Protein AF-A0A935MFC8-F1 (afdb_monomer_lite)

Sequence (123 aa):
MKPYSIWQGSVQQSIFRELVEAYSRPGQVRDLTDWINGENARRVVLATLMDGESTLADPHGMIPDEDWPLLQARRDTAESARYVVVDGSRDATLNPCLGRLESPEFGATLLIAVEKSEPAPCQ

Foldseek 3Di:
DPQDPLLDPVLLVVLVVQVVVCVVDPPDDDDSPVRQVPHDPLLSPLSNPADLVFEEEEPPPPDDPVCCVSSNHHYDHLQQGQEYEEEPVDDDPGNWACADPVGRNSTHDYHYDYPDDDPDPDD

Secondary structure (DSSP, 8-state):
-----TTSHHHHHHHHHHHHHHHHSTTPPPP-HHHHTTS-HHHHHHHHH--TT-EEE-TT--S-TTTHHHH-PEE--TTT-SEEEEETTS-------EEETTEEEEEPEEEEE-S--PPPP--

Structure (mmCIF, N/CA/C/O backbone):
data_AF-A0A935MFC8-F1
#
_entry.id   AF-A0A935MFC8-F1
#
loop_
_atom_site.group_PDB
_atom_site.id
_atom_site.type_symbol
_atom_site.label_atom_id
_atom_site.label_alt_id
_atom_site.label_comp_id
_atom_site.label_asym_id
_atom_site.label_entity_id
_atom_site.label_seq_id
_atom_site.pdbx_PDB_ins_code
_atom_site.Cartn_x
_atom_site.Cartn_y
_atom_site.Cartn_z
_atom_site.occupancy
_atom_site.B_iso_or_equiv
_atom_site.auth_seq_id
_atom_site.auth_comp_id
_atom_site.auth_asym_id
_atom_site.auth_atom_id
_atom_site.pdbx_PDB_model_num
ATOM 1 N N . MET A 1 1 ? -14.048 12.909 18.679 1.00 48.38 1 MET A N 1
ATOM 2 C CA . MET A 1 1 ? -12.681 12.699 18.157 1.00 48.38 1 MET A CA 1
ATOM 3 C C . MET A 1 1 ? -12.543 13.590 16.929 1.00 48.38 1 MET A C 1
ATOM 5 O O . MET A 1 1 ? -13.471 13.590 16.131 1.00 48.38 1 MET A O 1
ATOM 9 N N . LYS A 1 2 ? -11.521 14.450 16.825 1.00 51.19 2 LYS A N 1
ATOM 10 C CA . LYS A 1 2 ? -11.345 15.266 15.607 1.00 51.19 2 LYS A CA 1
ATOM 11 C C . LYS A 1 2 ? -10.867 14.333 14.487 1.00 51.19 2 LYS A C 1
ATOM 13 O O . LYS A 1 2 ? -9.938 13.578 14.759 1.00 51.19 2 LYS A O 1
ATOM 18 N N . PRO A 1 3 ? -11.462 14.359 13.283 1.00 53.84 3 PRO A N 1
ATOM 19 C CA . PRO A 1 3 ? -10.954 13.569 12.171 1.00 53.84 3 PRO A CA 1
ATOM 20 C C . PRO A 1 3 ? -9.597 14.152 11.774 1.00 53.84 3 PRO A C 1
ATOM 22 O O . PRO A 1 3 ? -9.514 15.275 11.272 1.00 53.84 3 PRO A O 1
ATOM 25 N N . TYR A 1 4 ? -8.520 13.439 12.088 1.00 65.19 4 TYR A N 1
ATOM 26 C CA . TYR A 1 4 ? -7.204 13.803 11.589 1.00 65.19 4 TYR A CA 1
ATOM 27 C C . TYR A 1 4 ? -7.118 13.328 10.140 1.00 65.19 4 TYR A C 1
ATOM 29 O O . TYR A 1 4 ? -7.426 12.180 9.836 1.00 65.19 4 TYR A O 1
ATOM 37 N N . SER A 1 5 ? -6.755 14.236 9.237 1.00 84.88 5 SER A N 1
ATOM 38 C CA . SER A 1 5 ? -6.525 13.883 7.837 1.00 84.88 5 SER A CA 1
ATOM 39 C C . SER A 1 5 ? -5.338 12.920 7.748 1.00 84.88 5 SER A C 1
ATOM 41 O O . SER A 1 5 ? -4.321 13.145 8.406 1.00 84.88 5 SER A O 1
ATOM 43 N N . ILE A 1 6 ? -5.449 11.883 6.915 1.00 89.44 6 ILE A N 1
ATOM 44 C CA . ILE A 1 6 ? -4.409 10.858 6.698 1.00 89.44 6 ILE A CA 1
ATOM 45 C C . ILE A 1 6 ? -3.091 11.451 6.172 1.00 89.44 6 ILE A C 1
ATOM 47 O O . ILE A 1 6 ? -2.039 10.834 6.277 1.00 89.44 6 ILE A O 1
ATOM 51 N N . TRP A 1 7 ? -3.152 12.681 5.659 1.00 89.94 7 TRP A N 1
ATOM 52 C CA . TRP A 1 7 ? -2.029 13.464 5.146 1.00 89.94 7 TRP A CA 1
ATOM 53 C C . TRP A 1 7 ? -1.279 14.251 6.231 1.00 89.94 7 TRP A C 1
ATOM 55 O O . TRP A 1 7 ? -0.348 14.995 5.936 1.00 89.94 7 TRP A O 1
ATOM 65 N N . GLN A 1 8 ? -1.700 14.157 7.495 1.00 90.12 8 GLN A N 1
ATOM 66 C CA . GLN A 1 8 ? -1.004 14.801 8.605 1.00 90.12 8 GLN A CA 1
ATOM 67 C C . GLN A 1 8 ? 0.148 13.929 9.097 1.00 90.12 8 GLN A C 1
ATOM 69 O O . GLN A 1 8 ? -0.042 12.756 9.416 1.00 90.12 8 GLN A O 1
ATOM 74 N N . GLY A 1 9 ? 1.321 14.540 9.280 1.00 90.31 9 GLY A N 1
ATOM 75 C CA . GLY A 1 9 ? 2.522 13.830 9.726 1.00 90.31 9 GLY A CA 1
ATOM 76 C C . GLY A 1 9 ? 2.355 13.062 11.044 1.00 90.31 9 GLY A C 1
ATOM 77 O O . GLY A 1 9 ? 2.926 11.990 11.201 1.00 90.31 9 GLY A O 1
ATOM 78 N N . SER A 1 10 ? 1.532 13.540 11.985 1.00 91.19 10 SER A N 1
ATOM 79 C CA . SER A 1 10 ? 1.248 12.821 13.241 1.00 91.19 10 SER A CA 1
ATOM 80 C C . SER A 1 10 ? 0.438 11.534 13.039 1.00 91.19 10 SER A C 1
ATOM 82 O O . SER A 1 10 ? 0.637 10.559 13.771 1.00 91.19 10 SER A O 1
ATOM 84 N N . VAL A 1 11 ? -0.463 11.518 12.052 1.00 91.56 11 VAL A N 1
ATOM 85 C CA . VAL A 1 11 ? -1.226 10.324 11.664 1.00 91.56 11 VAL A CA 1
ATOM 86 C C . VAL A 1 11 ? -0.297 9.343 10.967 1.00 91.56 11 VAL A C 1
ATOM 88 O O . VAL A 1 11 ? -0.160 8.218 11.437 1.00 91.56 11 VAL A O 1
ATOM 91 N N . GLN A 1 12 ? 0.427 9.796 9.941 1.00 93.69 12 GLN A N 1
ATOM 92 C CA . GLN A 1 12 ? 1.401 8.982 9.204 1.00 93.69 12 GLN A CA 1
ATOM 93 C C . GLN A 1 12 ? 2.436 8.349 10.143 1.00 93.69 12 GLN A C 1
ATOM 95 O O . GLN A 1 12 ? 2.716 7.158 10.067 1.00 93.69 12 GLN A O 1
ATOM 100 N N . GLN A 1 13 ? 2.948 9.106 11.115 1.00 94.38 13 GLN A N 1
ATOM 101 C CA . GLN A 1 13 ? 3.911 8.597 12.089 1.00 94.38 13 GLN A CA 1
ATOM 102 C C . GLN A 1 13 ? 3.315 7.537 13.030 1.00 94.38 13 GLN A C 1
ATOM 104 O O . GLN A 1 13 ? 4.023 6.628 13.465 1.00 94.38 13 GLN A O 1
ATOM 109 N N . SER A 1 14 ? 2.019 7.623 13.338 1.00 94.19 14 SER A N 1
ATOM 110 C CA . SER A 1 14 ? 1.323 6.588 14.110 1.00 94.19 14 SER A CA 1
ATOM 111 C C . SER A 1 14 ? 1.131 5.318 13.290 1.00 94.19 14 SER A C 1
ATOM 113 O O . SER A 1 14 ? 1.464 4.241 13.772 1.00 94.19 14 SER A O 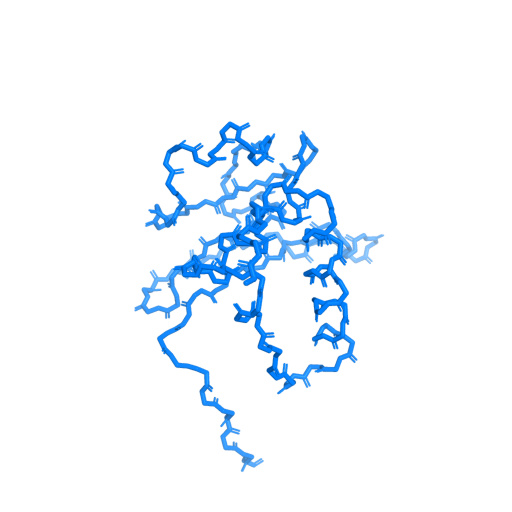1
ATOM 115 N N . ILE A 1 15 ? 0.717 5.453 12.032 1.00 94.44 15 ILE A N 1
ATOM 116 C CA . ILE A 1 15 ? 0.576 4.336 11.091 1.00 94.44 15 ILE A CA 1
ATOM 117 C C . ILE A 1 15 ? 1.917 3.647 10.846 1.00 94.44 15 ILE A C 1
ATOM 119 O O . ILE A 1 15 ? 1.995 2.423 10.874 1.00 94.44 15 ILE A O 1
ATOM 123 N N . PHE A 1 16 ? 2.994 4.414 10.669 1.00 95.56 16 PHE A N 1
ATOM 124 C CA . PHE A 1 16 ? 4.331 3.863 10.472 1.00 95.56 16 PHE A CA 1
ATOM 125 C C . PHE A 1 16 ? 4.755 2.961 11.637 1.00 95.56 16 PHE A C 1
ATOM 127 O O . PHE A 1 16 ? 5.309 1.889 11.411 1.00 95.56 16 PHE A O 1
ATOM 134 N N . ARG A 1 17 ? 4.450 3.342 12.887 1.00 94.94 17 ARG A N 1
ATOM 135 C CA . ARG A 1 17 ? 4.719 2.481 14.052 1.00 94.94 17 ARG A CA 1
ATOM 136 C C . ARG A 1 17 ? 3.948 1.168 13.986 1.00 94.94 17 ARG A C 1
ATOM 138 O O . ARG A 1 17 ? 4.534 0.120 14.227 1.00 94.94 17 ARG A O 1
ATOM 145 N N . GLU A 1 18 ? 2.671 1.217 13.623 1.00 95.06 18 GLU A N 1
ATOM 146 C CA . GLU A 1 18 ? 1.857 0.009 13.458 1.00 95.06 18 GLU A CA 1
ATOM 147 C C . GLU A 1 18 ? 2.409 -0.907 12.354 1.00 95.06 18 GLU A C 1
ATOM 149 O O . GLU A 1 18 ? 2.466 -2.124 12.530 1.00 95.06 18 GLU A O 1
ATOM 154 N N . LEU A 1 19 ? 2.901 -0.331 11.252 1.00 94.88 19 LEU A N 1
ATOM 155 C CA . LEU A 1 19 ? 3.566 -1.078 10.182 1.00 94.88 19 LEU A CA 1
ATOM 156 C C . LEU A 1 19 ? 4.872 -1.730 10.648 1.00 94.88 19 LEU A C 1
ATOM 158 O O . LEU A 1 19 ? 5.108 -2.897 10.342 1.00 94.88 19 LEU A O 1
ATOM 162 N N . VAL A 1 20 ? 5.702 -1.016 11.413 1.00 94.88 20 VAL A N 1
ATOM 163 C CA . VAL A 1 20 ? 6.943 -1.567 11.983 1.00 94.88 20 VAL A CA 1
ATOM 164 C C . VAL A 1 20 ? 6.644 -2.736 12.921 1.00 94.88 20 VAL A C 1
ATOM 166 O O . VAL A 1 20 ? 7.330 -3.758 12.856 1.00 94.88 20 VAL A O 1
ATOM 169 N N . GLU A 1 21 ? 5.613 -2.631 13.759 1.00 94.88 21 GLU A N 1
ATOM 170 C CA . GLU A 1 21 ? 5.188 -3.724 14.640 1.00 94.88 21 GLU A CA 1
ATOM 171 C C . GLU A 1 21 ? 4.691 -4.941 13.841 1.00 94.88 21 GLU A C 1
ATOM 173 O O . GLU A 1 21 ? 5.102 -6.066 14.134 1.00 94.88 21 GLU A O 1
ATOM 178 N N . ALA A 1 22 ? 3.873 -4.731 12.800 1.00 93.44 22 ALA A N 1
ATOM 179 C CA . ALA A 1 22 ? 3.390 -5.801 11.921 1.00 93.44 22 ALA A CA 1
ATOM 180 C C . ALA A 1 22 ? 4.534 -6.500 11.166 1.00 93.44 22 ALA A C 1
ATOM 182 O O . ALA A 1 22 ? 4.578 -7.727 11.087 1.00 93.44 22 ALA A O 1
ATOM 183 N N . TYR A 1 23 ? 5.488 -5.722 10.648 1.00 91.44 23 TYR A N 1
ATOM 184 C CA . TYR A 1 23 ? 6.648 -6.239 9.924 1.00 91.44 23 TYR A CA 1
ATOM 185 C C . TYR A 1 23 ? 7.599 -7.016 10.845 1.00 91.44 23 TYR A C 1
ATOM 187 O O . TYR A 1 23 ? 8.138 -8.054 10.466 1.00 91.44 23 TYR A O 1
ATOM 195 N N . SER A 1 24 ? 7.772 -6.544 12.083 1.00 94.31 24 SER A N 1
ATOM 196 C CA . SER A 1 24 ? 8.641 -7.182 13.081 1.00 94.31 24 SER A CA 1
ATOM 197 C C . SER A 1 24 ? 8.050 -8.470 13.658 1.00 94.31 24 SER A C 1
ATOM 199 O O . SER A 1 24 ? 8.791 -9.305 14.180 1.00 94.31 24 SER A O 1
ATOM 201 N N . ARG A 1 25 ? 6.722 -8.642 13.597 1.00 93.19 25 ARG A N 1
ATOM 202 C CA . ARG A 1 25 ? 6.012 -9.843 14.064 1.00 93.19 25 ARG A CA 1
ATOM 203 C C . ARG A 1 25 ? 5.058 -10.370 12.984 1.00 93.19 25 ARG A C 1
ATOM 205 O O . ARG A 1 25 ? 3.841 -10.198 13.112 1.00 93.19 25 ARG A O 1
ATOM 212 N N . PRO A 1 26 ? 5.589 -11.039 11.942 1.00 90.94 26 PRO A N 1
ATOM 213 C CA . PRO A 1 26 ? 4.777 -11.591 10.864 1.00 90.94 26 PRO A CA 1
ATOM 214 C C . PRO A 1 26 ? 3.625 -12.462 11.380 1.00 90.94 26 PRO A C 1
ATOM 216 O O . PRO A 1 26 ? 3.784 -13.232 12.328 1.00 90.94 26 PRO A O 1
ATOM 219 N N . GLY A 1 27 ? 2.457 -12.330 10.749 1.00 89.19 27 GLY A N 1
ATOM 220 C CA . GLY A 1 27 ? 1.227 -13.032 11.133 1.00 89.19 27 GLY A CA 1
ATOM 221 C C . GLY A 1 27 ? 0.353 -12.287 12.147 1.00 89.19 27 GLY A C 1
ATOM 222 O O . GLY A 1 27 ? -0.793 -12.680 12.353 1.00 89.19 27 GLY A O 1
ATOM 223 N N . GLN A 1 28 ? 0.834 -11.193 12.748 1.00 89.69 28 GLN A N 1
ATOM 224 C CA . GLN A 1 28 ? -0.017 -10.324 13.560 1.00 89.69 28 GLN A CA 1
ATOM 225 C C . GLN A 1 28 ? -0.807 -9.352 12.684 1.00 89.69 28 GLN A C 1
ATOM 227 O O . GLN A 1 28 ? -0.242 -8.625 11.868 1.00 89.69 28 GLN A O 1
ATOM 232 N N . VAL A 1 29 ? -2.120 -9.300 12.900 1.00 91.12 29 VAL A N 1
ATOM 233 C CA . VAL A 1 29 ? -2.994 -8.294 12.290 1.00 91.12 29 VAL A CA 1
ATOM 234 C C . VAL A 1 29 ? -3.006 -7.057 13.184 1.00 91.12 29 VAL A C 1
ATOM 236 O O . VAL A 1 29 ? -3.281 -7.153 14.381 1.00 91.12 29 VAL A O 1
ATOM 239 N N . ARG A 1 30 ? -2.691 -5.895 12.606 1.00 92.12 30 ARG A N 1
ATOM 240 C CA . ARG A 1 30 ? -2.798 -4.593 13.274 1.00 92.12 30 ARG A CA 1
ATOM 241 C C . ARG A 1 30 ? -4.056 -3.888 12.791 1.00 92.12 30 ARG A C 1
ATOM 243 O O . ARG A 1 30 ? -4.301 -3.815 11.589 1.00 92.12 30 ARG A O 1
ATOM 250 N N . ASP A 1 31 ? -4.849 -3.400 13.735 1.00 89.69 31 ASP A N 1
ATOM 251 C CA . ASP A 1 31 ? -6.055 -2.635 13.444 1.00 89.69 31 ASP A CA 1
ATOM 252 C C . ASP A 1 31 ? -5.687 -1.159 13.287 1.00 89.69 31 ASP A C 1
ATOM 254 O O . ASP A 1 31 ? -5.109 -0.575 14.199 1.00 89.69 31 ASP A O 1
ATOM 258 N N . LEU A 1 32 ? -6.003 -0.571 12.130 1.00 90.31 32 LEU A N 1
ATOM 259 C CA . LEU A 1 32 ? -5.730 0.837 11.842 1.00 90.31 32 LEU A CA 1
ATOM 260 C C . LEU A 1 32 ? -6.961 1.746 12.021 1.00 90.31 32 LEU A C 1
ATOM 262 O O . LEU A 1 32 ? -6.863 2.940 11.731 1.00 90.31 32 LEU A O 1
ATOM 266 N N . THR A 1 33 ? -8.104 1.207 12.474 1.00 88.06 33 THR A N 1
ATOM 267 C CA . THR A 1 33 ? -9.433 1.858 12.480 1.00 88.06 33 THR A CA 1
ATOM 268 C C . THR A 1 33 ? -9.433 3.260 13.083 1.00 88.06 33 THR A C 1
ATOM 270 O O . THR A 1 33 ? -10.031 4.175 12.511 1.00 88.06 33 THR A O 1
ATOM 273 N N . ASP A 1 34 ? -8.694 3.461 14.173 1.00 85.44 34 ASP A N 1
ATOM 274 C CA . ASP A 1 34 ? -8.613 4.746 14.875 1.00 85.44 34 ASP A CA 1
ATOM 275 C C . ASP A 1 34 ? -7.992 5.876 14.031 1.00 85.44 34 ASP A C 1
ATOM 277 O O . ASP A 1 34 ? -8.210 7.057 14.312 1.00 85.44 34 ASP A O 1
ATOM 281 N N . TRP A 1 35 ? -7.244 5.536 12.978 1.00 84.44 35 TRP A N 1
ATOM 282 C CA . TRP A 1 35 ? -6.524 6.490 12.128 1.00 84.44 35 TRP A CA 1
ATOM 283 C C . TRP A 1 35 ? -7.088 6.613 10.710 1.00 84.44 35 TRP A C 1
ATOM 285 O O . TRP A 1 35 ? -6.842 7.624 10.054 1.00 84.44 35 TRP A O 1
ATOM 295 N N . ILE A 1 36 ? -7.836 5.616 10.222 1.00 80.12 36 ILE A N 1
ATOM 296 C CA . ILE A 1 36 ? -8.363 5.614 8.846 1.00 80.12 36 ILE A CA 1
ATOM 297 C C . ILE A 1 36 ? -9.608 6.489 8.663 1.00 80.12 36 ILE A C 1
ATOM 299 O O . ILE A 1 36 ? -9.859 6.926 7.551 1.00 80.12 36 ILE A O 1
ATOM 303 N N . ASN A 1 37 ? -10.380 6.805 9.710 1.00 77.19 37 ASN A N 1
ATOM 304 C CA . ASN A 1 37 ? -11.565 7.682 9.609 1.00 77.19 37 ASN A CA 1
ATOM 305 C C . ASN A 1 37 ? -12.523 7.314 8.442 1.00 77.19 37 ASN A C 1
ATOM 307 O O . ASN A 1 37 ? -13.022 8.183 7.729 1.00 77.19 37 ASN A O 1
ATOM 311 N N . GLY A 1 38 ? -12.760 6.016 8.229 1.00 76.44 38 GLY A N 1
ATOM 312 C CA . GLY A 1 38 ? -13.601 5.502 7.137 1.00 76.44 38 GLY A CA 1
ATOM 313 C C . GLY A 1 38 ? -12.882 5.294 5.799 1.00 76.44 38 GLY A C 1
ATOM 314 O O . GLY A 1 38 ? -13.481 4.755 4.873 1.00 76.44 38 GLY A O 1
ATOM 315 N N . GLU A 1 39 ? -11.606 5.665 5.701 1.00 83.69 39 GLU A N 1
ATOM 316 C CA . GLU A 1 39 ? -10.739 5.316 4.576 1.00 83.69 39 GLU A CA 1
ATOM 317 C C . GLU A 1 39 ? -10.339 3.837 4.609 1.00 83.69 39 GLU A C 1
ATOM 319 O O . GLU A 1 39 ? -10.434 3.152 5.628 1.00 83.69 39 GLU A O 1
ATOM 324 N N . ASN A 1 40 ? -9.842 3.324 3.485 1.00 86.62 40 ASN A N 1
ATOM 325 C CA . ASN A 1 40 ? -9.281 1.978 3.452 1.00 86.62 40 ASN A CA 1
ATOM 326 C C . ASN A 1 40 ? -7.819 1.984 3.938 1.00 86.62 40 ASN A C 1
ATOM 328 O O . ASN A 1 40 ? -7.054 2.892 3.605 1.00 86.62 40 ASN A O 1
ATOM 332 N N . ALA A 1 41 ? -7.410 0.936 4.662 1.00 91.38 41 ALA A N 1
ATOM 333 C CA . ALA A 1 41 ? -6.046 0.755 5.166 1.00 91.38 41 ALA A CA 1
ATOM 334 C C . ALA A 1 41 ? -4.975 0.980 4.086 1.00 91.38 41 ALA A C 1
ATOM 336 O O . ALA A 1 41 ? -3.986 1.663 4.339 1.00 91.38 41 ALA A O 1
ATOM 337 N N . ARG A 1 42 ? -5.208 0.498 2.856 1.00 92.88 42 ARG A N 1
ATOM 338 C CA . ARG A 1 42 ? -4.298 0.708 1.718 1.00 92.88 42 ARG A CA 1
ATOM 339 C C . ARG A 1 42 ? -3.962 2.186 1.506 1.00 92.88 42 ARG A C 1
ATOM 341 O O . ARG A 1 42 ? -2.792 2.530 1.369 1.00 92.88 42 ARG A O 1
ATOM 348 N N . ARG A 1 43 ? -4.979 3.052 1.481 1.00 92.38 43 ARG A N 1
ATOM 349 C CA . ARG A 1 43 ? -4.822 4.491 1.215 1.00 92.38 43 ARG A CA 1
ATOM 350 C C . ARG A 1 43 ? -3.943 5.149 2.275 1.00 92.38 43 ARG A C 1
ATOM 352 O O . ARG A 1 43 ? -3.077 5.953 1.955 1.00 92.38 43 ARG A O 1
ATOM 359 N N . VAL A 1 44 ? -4.122 4.755 3.531 1.00 93.25 44 VAL A N 1
ATOM 360 C CA . VAL A 1 44 ? -3.396 5.324 4.672 1.00 93.25 44 VAL A CA 1
ATOM 361 C C . VAL A 1 44 ? -1.960 4.820 4.758 1.00 93.25 44 VAL A C 1
ATOM 363 O O . VAL A 1 44 ? -1.053 5.589 5.079 1.00 93.25 44 VAL A O 1
ATOM 366 N N . VAL A 1 45 ? -1.725 3.559 4.397 1.00 94.88 45 VAL A N 1
ATOM 367 C CA . VAL A 1 45 ? -0.369 3.022 4.241 1.00 94.88 45 VAL A CA 1
ATOM 368 C C . VAL A 1 45 ? 0.367 3.745 3.113 1.00 94.88 45 VAL A C 1
ATOM 370 O O . VAL A 1 45 ? 1.493 4.187 3.320 1.00 94.88 45 VAL A O 1
ATOM 373 N N . LEU A 1 46 ? -0.270 3.951 1.956 1.00 95.44 46 LEU A N 1
ATOM 374 C CA . LEU A 1 46 ? 0.324 4.721 0.858 1.00 95.44 46 LEU A CA 1
ATOM 375 C C . LEU A 1 46 ? 0.629 6.162 1.277 1.00 95.44 46 LEU A C 1
ATOM 377 O O . LEU A 1 46 ? 1.750 6.621 1.089 1.00 95.44 46 LEU A O 1
ATOM 381 N N . ALA A 1 47 ? -0.316 6.843 1.928 1.00 94.06 47 ALA A N 1
ATOM 382 C CA . ALA A 1 47 ? -0.094 8.185 2.462 1.00 94.06 47 ALA A CA 1
ATOM 383 C C . ALA A 1 47 ? 1.065 8.249 3.472 1.00 94.06 47 ALA A C 1
ATOM 385 O O . ALA A 1 47 ? 1.617 9.322 3.683 1.00 94.06 47 ALA A O 1
ATOM 386 N N . THR A 1 48 ? 1.427 7.131 4.106 1.00 95.12 48 THR A N 1
ATOM 387 C CA . THR A 1 48 ? 2.519 7.051 5.086 1.00 95.12 48 THR A CA 1
ATOM 388 C C . THR A 1 48 ? 3.871 6.731 4.451 1.00 95.12 48 THR A C 1
ATOM 390 O O . THR A 1 48 ? 4.890 7.230 4.919 1.00 95.12 48 THR A O 1
ATOM 393 N N . LEU A 1 49 ? 3.893 5.870 3.431 1.00 95.44 49 LEU A N 1
ATOM 394 C CA . LEU A 1 49 ? 5.127 5.337 2.849 1.00 95.44 49 LEU A CA 1
ATOM 395 C C . LEU A 1 49 ? 5.606 6.098 1.609 1.00 95.44 49 LEU A C 1
ATOM 397 O O . LEU A 1 49 ? 6.777 5.978 1.258 1.00 95.44 49 LEU A O 1
ATOM 401 N N . MET A 1 50 ? 4.715 6.807 0.912 1.00 96.12 50 MET A N 1
ATOM 402 C CA . MET A 1 50 ? 5.056 7.451 -0.356 1.00 96.12 50 MET A CA 1
ATOM 403 C C . MET A 1 50 ? 5.738 8.803 -0.157 1.00 96.12 50 MET A C 1
ATOM 405 O O . MET A 1 50 ? 5.363 9.601 0.702 1.00 96.12 50 MET A O 1
ATOM 409 N N . ASP A 1 51 ? 6.710 9.063 -1.024 1.00 93.69 51 ASP A N 1
ATOM 410 C CA . ASP A 1 51 ? 7.386 10.342 -1.189 1.00 93.69 51 ASP A CA 1
ATOM 411 C C . ASP A 1 51 ? 7.832 10.532 -2.652 1.00 93.69 51 ASP A C 1
ATOM 413 O O . ASP A 1 51 ? 7.615 9.671 -3.508 1.00 93.69 51 ASP A O 1
ATOM 417 N N . GLY A 1 52 ? 8.484 11.662 -2.942 1.00 92.88 52 GLY A N 1
ATOM 418 C CA . GLY A 1 52 ? 8.974 12.008 -4.284 1.00 92.88 52 GLY A CA 1
ATOM 419 C C . GLY A 1 52 ? 10.115 11.137 -4.831 1.00 92.88 52 GLY A C 1
ATOM 420 O O . GLY A 1 52 ? 10.475 11.277 -6.007 1.00 92.88 52 GLY A O 1
ATOM 421 N N . GLU A 1 53 ? 10.694 10.260 -4.008 1.00 93.38 53 GLU A N 1
ATOM 422 C CA . GLU A 1 53 ? 11.758 9.327 -4.401 1.00 93.38 53 GLU A CA 1
ATOM 423 C C . GLU A 1 53 ? 11.240 7.896 -4.603 1.00 93.38 53 GLU A C 1
ATOM 425 O O . GLU A 1 53 ? 11.903 7.072 -5.237 1.00 93.38 53 GLU A O 1
ATOM 430 N N . SER A 1 54 ? 10.035 7.601 -4.121 1.00 93.75 54 SER A N 1
ATOM 431 C CA . SER A 1 54 ? 9.390 6.300 -4.252 1.00 93.75 54 SER A CA 1
ATOM 432 C C . SER A 1 54 ? 8.783 6.105 -5.643 1.00 93.75 54 SER A C 1
ATOM 434 O O . SER A 1 54 ? 8.132 6.999 -6.188 1.00 93.75 54 SER A O 1
ATOM 436 N N . THR A 1 55 ? 8.958 4.911 -6.219 1.00 96.81 55 THR A N 1
ATOM 437 C CA . THR A 1 55 ? 8.250 4.484 -7.436 1.00 96.81 55 THR A CA 1
ATOM 438 C C . THR A 1 55 ? 7.061 3.593 -7.083 1.00 96.81 55 THR A C 1
ATOM 440 O O . THR A 1 55 ? 7.185 2.694 -6.248 1.00 96.81 55 THR A O 1
ATOM 443 N N . LEU A 1 56 ? 5.912 3.844 -7.713 1.00 97.69 56 LEU A N 1
ATOM 444 C CA . LEU A 1 56 ? 4.636 3.196 -7.417 1.00 97.69 56 LEU A CA 1
ATOM 445 C C . LEU A 1 56 ? 3.943 2.716 -8.696 1.00 97.69 56 LEU A C 1
ATOM 447 O O . LEU A 1 56 ? 3.728 3.495 -9.628 1.00 97.69 56 LEU A O 1
ATOM 451 N N . ALA A 1 57 ? 3.541 1.448 -8.694 1.00 97.12 57 ALA A N 1
ATOM 452 C CA . ALA A 1 57 ? 2.707 0.837 -9.719 1.00 97.12 57 ALA A CA 1
ATOM 453 C C . ALA A 1 57 ? 1.317 0.497 -9.161 1.00 97.12 57 ALA A C 1
ATOM 455 O O . ALA A 1 57 ? 1.185 -0.014 -8.048 1.00 97.12 57 ALA A O 1
ATOM 456 N N . ASP A 1 58 ? 0.285 0.743 -9.964 1.00 96.38 58 ASP A N 1
ATOM 457 C CA . ASP A 1 58 ? -1.114 0.427 -9.654 1.00 96.38 58 ASP A CA 1
ATOM 458 C C . ASP A 1 58 ? -1.783 -0.263 -10.858 1.00 96.38 58 ASP A C 1
ATOM 460 O O . ASP A 1 58 ? -2.621 0.326 -11.544 1.00 96.38 58 ASP A O 1
ATOM 464 N N . PRO A 1 59 ? -1.384 -1.508 -11.184 1.00 94.81 59 PRO A N 1
ATOM 465 C CA . PRO A 1 59 ? -1.868 -2.220 -12.370 1.00 94.81 59 PRO A CA 1
ATOM 466 C C . PRO A 1 59 ? -3.386 -2.446 -12.378 1.00 94.81 59 PRO A C 1
ATOM 468 O O . PRO A 1 59 ? -3.966 -2.685 -13.436 1.00 94.81 59 PRO A O 1
ATOM 471 N N . HIS A 1 60 ? -4.039 -2.401 -11.215 1.00 94.81 60 HIS A N 1
ATOM 472 C CA . HIS A 1 60 ? -5.474 -2.653 -11.083 1.00 94.81 60 HIS A CA 1
ATOM 473 C C . HIS A 1 60 ? -6.311 -1.375 -10.940 1.00 94.81 60 HIS A C 1
ATOM 475 O O . HIS A 1 60 ? -7.537 -1.493 -10.895 1.00 94.81 60 HIS A O 1
ATOM 481 N N . GLY A 1 61 ? -5.687 -0.189 -10.917 1.00 94.38 61 GLY A N 1
ATOM 482 C CA . GLY A 1 61 ? -6.382 1.098 -10.815 1.00 94.38 61 GLY A CA 1
ATOM 483 C C . GLY A 1 61 ? -7.078 1.297 -9.466 1.00 94.38 61 GLY A C 1
ATOM 484 O O . GLY A 1 61 ? -8.216 1.756 -9.413 1.00 94.38 61 GLY A O 1
ATOM 485 N N . MET A 1 62 ? -6.442 0.870 -8.377 1.00 94.25 62 MET A N 1
ATOM 486 C CA . MET A 1 62 ? -6.981 0.931 -7.021 1.00 94.25 62 MET A CA 1
ATOM 487 C C . MET A 1 62 ? -6.727 2.263 -6.303 1.00 94.25 62 MET A C 1
ATOM 489 O O . MET A 1 62 ? -7.242 2.454 -5.191 1.00 94.25 62 MET A O 1
ATOM 493 N N . ILE A 1 63 ? -5.884 3.131 -6.865 1.00 94.81 63 ILE A N 1
ATOM 494 C CA . ILE A 1 63 ? -5.533 4.441 -6.318 1.00 94.81 63 ILE A CA 1
ATOM 495 C C . ILE A 1 63 ? -6.376 5.513 -7.023 1.00 94.81 63 ILE A C 1
ATOM 497 O O . ILE A 1 63 ? -6.257 5.662 -8.241 1.00 94.81 63 ILE A O 1
ATOM 501 N N . PRO A 1 64 ? -7.196 6.282 -6.283 1.00 92.81 64 PRO A N 1
ATOM 502 C CA . PRO A 1 64 ? -7.941 7.404 -6.845 1.00 92.81 64 PRO A CA 1
ATOM 503 C C . PRO A 1 64 ? -7.023 8.446 -7.498 1.00 92.81 64 PRO A C 1
ATOM 505 O O . PRO A 1 64 ? -5.927 8.725 -7.003 1.00 92.81 64 PRO A O 1
ATOM 508 N N . ASP A 1 65 ? -7.471 9.064 -8.591 1.00 93.06 65 ASP A N 1
ATOM 509 C CA . ASP A 1 65 ? -6.671 10.050 -9.328 1.00 93.06 65 ASP A CA 1
ATOM 510 C C . ASP A 1 65 ? -6.284 11.260 -8.463 1.00 93.06 65 ASP A C 1
ATOM 512 O O . ASP A 1 65 ? -5.180 11.794 -8.597 1.00 93.06 65 ASP A O 1
ATOM 516 N N . GLU A 1 66 ? -7.154 11.659 -7.532 1.00 92.00 66 GLU A N 1
ATOM 517 C CA . GLU A 1 66 ? -6.916 12.758 -6.597 1.00 92.00 66 GLU A CA 1
ATOM 518 C C . GLU A 1 66 ? -5.793 12.494 -5.583 1.00 92.00 66 GLU A C 1
ATOM 520 O O . GLU A 1 66 ? -5.240 13.447 -5.030 1.00 92.00 66 GLU A O 1
ATOM 525 N N . ASP A 1 67 ? -5.429 11.230 -5.353 1.00 92.75 67 ASP A N 1
ATOM 526 C CA . ASP A 1 67 ? -4.387 10.870 -4.392 1.00 92.75 67 ASP A CA 1
ATOM 527 C C . ASP A 1 67 ? -2.989 10.980 -4.994 1.00 92.75 67 ASP A C 1
ATOM 529 O O . ASP A 1 67 ? -2.037 11.288 -4.279 1.00 92.75 67 ASP A O 1
ATOM 533 N N . TRP A 1 68 ? -2.838 10.787 -6.306 1.00 94.50 68 TRP A N 1
ATOM 534 C CA . TRP A 1 68 ? -1.526 10.798 -6.960 1.00 94.50 68 TRP A CA 1
ATOM 535 C C . TRP A 1 68 ? -0.708 12.074 -6.703 1.00 94.50 68 TRP A C 1
ATOM 537 O O . TRP A 1 68 ? 0.470 11.951 -6.358 1.00 94.50 68 TRP A O 1
ATOM 547 N N . PRO A 1 69 ? -1.282 13.291 -6.789 1.00 93.81 69 PRO A N 1
ATOM 548 C CA . PRO A 1 69 ? -0.559 14.508 -6.434 1.00 93.81 69 PRO A CA 1
ATOM 549 C C . PRO A 1 69 ? -0.165 14.577 -4.956 1.00 93.81 69 PRO A C 1
ATOM 551 O O . PRO A 1 69 ? 0.810 15.238 -4.626 1.00 93.81 69 PRO A O 1
ATOM 554 N N . LEU A 1 70 ? -0.903 13.936 -4.051 1.00 93.38 70 LEU A N 1
ATOM 555 C CA . LEU A 1 70 ? -0.622 13.975 -2.613 1.00 93.38 70 LEU A CA 1
ATOM 556 C C . LEU A 1 70 ? 0.447 12.952 -2.217 1.00 93.38 70 LEU A C 1
ATOM 558 O O . LEU A 1 70 ? 1.278 13.240 -1.360 1.00 93.38 70 LEU A O 1
ATOM 562 N N . LEU A 1 71 ? 0.464 11.796 -2.884 1.00 94.81 71 LEU A N 1
ATOM 563 C CA . LEU A 1 71 ? 1.481 10.761 -2.697 1.00 94.81 71 LEU A CA 1
ATOM 564 C C . LEU A 1 71 ? 2.867 11.215 -3.163 1.00 94.81 71 LEU A C 1
ATOM 566 O O . LEU A 1 71 ? 3.861 10.723 -2.643 1.00 94.81 71 LEU A O 1
ATOM 570 N N . GLN A 1 72 ? 2.938 12.098 -4.169 1.00 94.62 72 GLN A N 1
ATOM 571 C CA . GLN A 1 72 ? 4.183 12.563 -4.811 1.00 94.62 72 GLN A CA 1
ATOM 572 C C . GLN A 1 72 ? 5.042 11.444 -5.442 1.00 94.62 72 GLN A C 1
ATOM 574 O O . GLN A 1 72 ? 6.062 11.738 -6.062 1.00 94.62 72 GLN A O 1
ATOM 579 N N . ALA A 1 73 ? 4.612 10.183 -5.347 1.00 96.06 73 ALA A N 1
ATOM 580 C CA . ALA A 1 73 ? 5.301 9.030 -5.897 1.00 96.06 73 ALA A CA 1
ATOM 581 C C . ALA A 1 73 ? 5.424 9.112 -7.420 1.00 96.06 73 ALA A C 1
ATOM 583 O O . ALA A 1 73 ? 4.519 9.552 -8.138 1.00 96.06 73 ALA A O 1
ATOM 584 N N . ARG A 1 74 ? 6.546 8.611 -7.931 1.00 96.62 74 ARG A N 1
ATOM 585 C CA . ARG A 1 74 ? 6.779 8.472 -9.367 1.00 96.62 74 ARG A CA 1
ATOM 586 C C . ARG A 1 74 ? 6.036 7.239 -9.871 1.00 96.62 74 ARG A C 1
ATOM 588 O O . ARG A 1 74 ? 6.217 6.143 -9.350 1.00 96.62 74 ARG A O 1
ATOM 595 N N . ARG A 1 75 ? 5.204 7.408 -10.897 1.00 96.50 75 ARG A N 1
ATOM 596 C CA . ARG A 1 75 ? 4.527 6.286 -11.566 1.00 96.50 75 ARG A CA 1
ATOM 597 C C . ARG A 1 75 ? 5.550 5.408 -12.280 1.00 96.50 75 ARG A C 1
ATOM 599 O O . ARG A 1 75 ? 6.422 5.935 -12.966 1.00 96.50 75 ARG A O 1
ATOM 606 N N . ASP A 1 76 ? 5.408 4.098 -12.142 1.00 96.50 76 ASP A N 1
ATOM 607 C CA . ASP A 1 76 ? 6.273 3.111 -12.791 1.00 96.50 76 ASP A CA 1
ATOM 608 C C . ASP A 1 76 ? 5.493 1.810 -13.079 1.00 96.50 76 ASP A C 1
ATOM 610 O O . ASP A 1 76 ? 4.308 1.706 -12.742 1.00 96.50 76 ASP A O 1
ATOM 614 N N . THR A 1 77 ? 6.119 0.831 -13.736 1.00 95.25 77 THR A N 1
ATOM 615 C CA . THR A 1 77 ? 5.509 -0.481 -14.001 1.00 95.25 77 THR A CA 1
ATOM 616 C C . THR A 1 77 ? 5.684 -1.431 -12.817 1.00 95.25 77 THR A C 1
ATOM 618 O O . THR A 1 77 ? 6.521 -1.213 -11.941 1.00 95.25 77 THR A O 1
ATOM 621 N N . ALA A 1 78 ? 4.887 -2.502 -12.765 1.00 94.19 78 ALA A N 1
ATOM 622 C CA . ALA A 1 78 ? 4.956 -3.478 -11.676 1.00 94.19 78 ALA A CA 1
ATOM 623 C C . ALA A 1 78 ? 6.328 -4.173 -11.580 1.00 94.19 78 ALA A C 1
ATOM 625 O O . ALA A 1 78 ? 6.700 -4.634 -10.506 1.00 94.19 78 ALA A O 1
ATOM 626 N N . GLU A 1 79 ? 7.083 -4.229 -12.678 1.00 94.12 79 GLU A N 1
ATOM 627 C CA . GLU A 1 79 ? 8.402 -4.854 -12.766 1.00 94.12 79 GLU A CA 1
ATOM 628 C C . GLU A 1 79 ? 9.532 -3.993 -12.178 1.00 94.12 79 GLU A C 1
ATOM 630 O O . GLU A 1 79 ? 10.517 -4.535 -11.673 1.00 94.12 79 GLU A O 1
ATOM 635 N N . SER A 1 80 ? 9.404 -2.663 -12.226 1.00 93.75 80 SER A N 1
ATOM 636 C CA . SER A 1 80 ? 10.437 -1.702 -11.797 1.00 93.75 80 SER A CA 1
ATOM 637 C C . SER A 1 80 ? 10.070 -0.891 -10.553 1.00 93.75 80 SER A C 1
ATOM 639 O O . SER A 1 80 ? 10.965 -0.357 -9.891 1.00 93.75 80 SER A O 1
ATOM 641 N N . ALA A 1 81 ? 8.787 -0.807 -10.197 1.00 95.69 81 ALA A N 1
ATOM 642 C CA . ALA A 1 81 ? 8.342 -0.037 -9.044 1.00 95.69 81 ALA A CA 1
ATOM 643 C C . ALA A 1 81 ? 8.834 -0.623 -7.708 1.00 95.69 81 ALA A C 1
ATOM 645 O O . ALA A 1 81 ? 8.863 -1.837 -7.506 1.00 95.69 81 ALA A O 1
ATOM 646 N N . ARG A 1 82 ? 9.150 0.258 -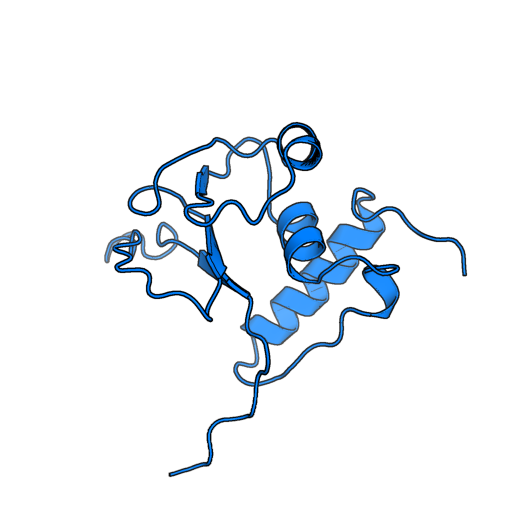6.750 1.00 95.69 82 ARG A N 1
ATOM 647 C CA . ARG A 1 82 ? 9.462 -0.116 -5.361 1.00 95.69 82 ARG A CA 1
ATOM 648 C C . ARG A 1 82 ? 8.227 -0.488 -4.561 1.00 95.69 82 ARG A C 1
ATOM 650 O O . ARG A 1 82 ? 8.332 -1.239 -3.598 1.00 95.69 82 ARG A O 1
ATOM 657 N N . TYR A 1 83 ? 7.072 0.024 -4.955 1.00 97.00 83 TYR A N 1
ATOM 658 C CA . TYR A 1 83 ? 5.791 -0.317 -4.366 1.00 97.00 83 TYR A CA 1
ATOM 659 C C . TYR A 1 83 ? 4.820 -0.714 -5.466 1.00 97.00 83 TYR A C 1
ATOM 661 O O . TYR A 1 83 ? 4.711 -0.031 -6.484 1.00 97.00 83 TYR A O 1
ATOM 669 N N . VAL A 1 84 ? 4.093 -1.807 -5.260 1.00 96.75 84 VAL A N 1
ATOM 670 C CA . VAL A 1 84 ? 3.055 -2.253 -6.194 1.00 96.75 84 VAL A CA 1
ATOM 671 C C . VAL A 1 84 ? 1.773 -2.484 -5.417 1.00 96.75 84 VAL A C 1
ATOM 673 O O . VAL A 1 84 ? 1.744 -3.245 -4.451 1.00 96.75 84 VAL A O 1
ATOM 676 N N . VAL A 1 85 ? 0.709 -1.817 -5.843 1.00 96.19 85 VAL A N 1
ATOM 677 C CA . VAL A 1 85 ? -0.627 -1.956 -5.274 1.00 96.19 85 VAL A CA 1
ATOM 678 C C . VAL A 1 85 ? -1.431 -2.922 -6.119 1.00 96.19 85 VAL A C 1
ATOM 680 O O . VAL A 1 85 ? -1.593 -2.708 -7.318 1.00 96.19 85 VAL A O 1
ATOM 683 N N . VAL A 1 86 ?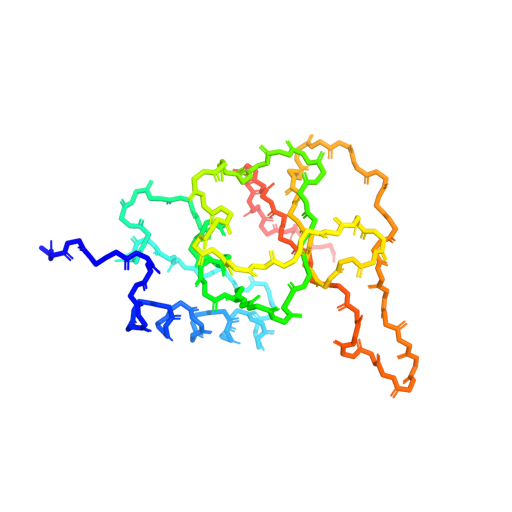 -1.959 -3.973 -5.496 1.00 95.12 86 VAL A N 1
ATOM 684 C CA . VAL A 1 86 ? -2.744 -4.983 -6.206 1.00 95.12 86 VAL A CA 1
ATOM 685 C C . VAL A 1 86 ? -3.973 -5.423 -5.432 1.00 95.12 86 VAL A C 1
ATOM 687 O O . VAL A 1 86 ? -4.016 -5.451 -4.203 1.00 95.12 86 VAL A O 1
ATOM 690 N N . ASP A 1 87 ? -4.979 -5.792 -6.207 1.00 93.31 87 ASP A N 1
ATOM 691 C CA . ASP A 1 87 ? -6.190 -6.450 -5.735 1.00 93.31 87 ASP A CA 1
ATOM 692 C C . ASP A 1 87 ? -5.937 -7.957 -5.707 1.00 93.31 87 ASP A C 1
ATOM 694 O O . ASP A 1 87 ? -5.753 -8.564 -6.761 1.00 93.31 87 ASP A O 1
ATOM 698 N N . GLY A 1 88 ? -5.909 -8.547 -4.514 1.00 91.44 88 GLY A N 1
ATOM 699 C CA . GLY A 1 88 ? -5.647 -9.969 -4.307 1.00 91.44 88 GLY A CA 1
ATOM 700 C C . GLY A 1 88 ? -6.790 -10.887 -4.743 1.00 91.44 88 GLY A C 1
ATOM 701 O O . GLY A 1 88 ? -6.602 -12.098 -4.765 1.00 91.44 88 GLY A O 1
ATOM 702 N N . SER A 1 89 ? -7.958 -10.341 -5.098 1.00 90.50 89 SER A N 1
ATOM 703 C CA . SER A 1 89 ? -9.046 -11.113 -5.715 1.00 90.50 89 SER A CA 1
ATOM 704 C C . SER A 1 89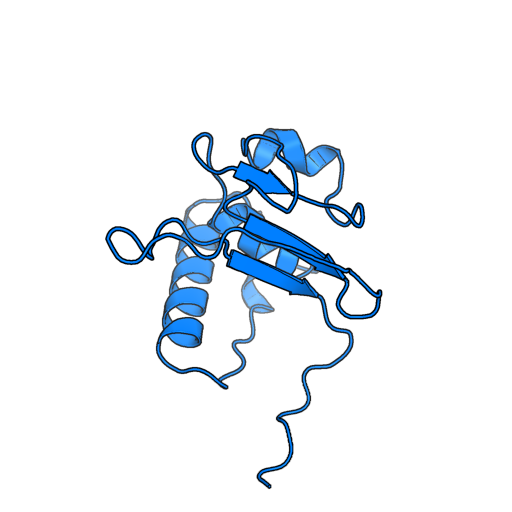 ? -8.857 -11.317 -7.222 1.00 90.50 89 SER A C 1
ATOM 706 O O . SER A 1 89 ? -9.554 -12.128 -7.835 1.00 90.50 89 SER A O 1
ATOM 708 N N . ARG A 1 90 ? -7.928 -10.576 -7.835 1.00 88.62 90 ARG A N 1
ATOM 709 C CA . ARG A 1 90 ? -7.685 -10.583 -9.276 1.00 88.62 90 ARG A CA 1
ATOM 710 C C . ARG A 1 90 ? -6.388 -11.314 -9.578 1.00 88.62 90 ARG A C 1
ATOM 712 O O . ARG A 1 90 ? -5.365 -11.056 -8.947 1.00 88.62 90 ARG A O 1
ATOM 719 N N . ASP A 1 91 ? -6.423 -12.165 -10.598 1.00 78.44 91 ASP A N 1
ATOM 720 C CA . ASP A 1 91 ? -5.203 -12.752 -11.140 1.00 78.44 91 ASP A CA 1
ATOM 721 C C . ASP A 1 91 ? -4.280 -11.644 -11.640 1.00 78.44 91 ASP A C 1
ATOM 723 O O . ASP A 1 91 ? -4.648 -10.822 -12.484 1.00 78.44 91 ASP A O 1
ATOM 727 N N . ALA A 1 92 ? -3.061 -11.654 -11.118 1.00 73.00 92 ALA A N 1
ATOM 728 C CA . ALA A 1 92 ? -2.006 -10.765 -11.542 1.00 73.00 92 ALA A CA 1
ATOM 729 C C . ALA A 1 92 ? -0.735 -11.589 -11.724 1.00 73.00 92 ALA A C 1
ATOM 731 O O . ALA A 1 92 ? -0.091 -12.001 -10.759 1.00 73.00 92 ALA A O 1
ATOM 732 N N . THR A 1 93 ? -0.356 -11.825 -12.979 1.00 83.19 93 THR A N 1
ATOM 733 C CA . THR A 1 93 ? 0.989 -12.309 -13.296 1.00 83.19 93 THR A CA 1
ATOM 734 C C . THR A 1 93 ? 1.955 -11.150 -13.074 1.00 83.19 93 THR A C 1
ATOM 736 O O . THR A 1 93 ? 2.207 -10.361 -13.981 1.00 83.19 93 THR A O 1
ATOM 739 N N . LEU A 1 94 ? 2.441 -11.006 -11.843 1.00 85.00 94 LEU A N 1
ATOM 740 C CA . LEU A 1 94 ? 3.375 -9.954 -11.452 1.00 85.00 94 LEU A CA 1
ATOM 741 C C . LEU A 1 94 ? 4.800 -10.506 -11.463 1.00 85.00 94 LEU A C 1
ATOM 743 O O . LEU A 1 94 ? 5.057 -11.565 -10.896 1.00 85.00 94 LEU A O 1
ATOM 747 N N . ASN A 1 95 ? 5.730 -9.746 -12.039 1.00 91.00 95 ASN A N 1
ATOM 748 C CA . ASN A 1 95 ? 7.170 -9.988 -11.923 1.00 91.00 95 ASN A CA 1
ATOM 749 C C . ASN A 1 95 ? 7.844 -8.803 -11.217 1.00 91.00 95 ASN A C 1
ATOM 751 O O . ASN A 1 95 ? 8.614 -8.081 -11.851 1.00 91.00 95 ASN A O 1
ATOM 755 N N . PRO A 1 96 ? 7.531 -8.554 -9.932 1.00 92.88 96 PRO A N 1
ATOM 756 C CA . PRO A 1 96 ? 8.101 -7.429 -9.211 1.00 92.88 96 PRO A CA 1
ATOM 757 C C . PRO A 1 96 ? 9.612 -7.586 -9.043 1.00 92.88 96 PRO A C 1
ATOM 759 O O . PRO A 1 96 ? 10.137 -8.701 -8.970 1.00 92.88 96 PRO A O 1
ATOM 762 N N . CYS A 1 97 ? 10.317 -6.461 -8.930 1.00 92.12 97 CYS A N 1
ATOM 763 C CA . CYS A 1 97 ? 11.740 -6.474 -8.617 1.00 92.12 97 CYS A CA 1
ATOM 764 C C . CYS A 1 97 ? 11.977 -7.193 -7.277 1.00 92.12 97 CYS A C 1
ATOM 766 O O . CYS A 1 97 ? 11.391 -6.832 -6.261 1.00 92.12 97 CYS A O 1
ATOM 768 N N . LEU A 1 98 ? 12.861 -8.192 -7.251 1.00 92.06 98 LEU A N 1
ATOM 769 C CA . LEU A 1 98 ? 13.221 -8.922 -6.024 1.00 92.06 98 LEU A CA 1
ATOM 770 C C . LEU A 1 98 ? 14.445 -8.326 -5.309 1.00 92.06 98 LEU A C 1
ATOM 772 O O . LEU A 1 98 ? 14.875 -8.839 -4.280 1.00 92.06 98 LEU A O 1
ATOM 776 N N . GLY A 1 99 ? 15.023 -7.259 -5.866 1.00 90.12 99 GLY A N 1
ATOM 777 C CA . GLY A 1 99 ? 16.324 -6.747 -5.453 1.00 90.12 99 GLY A CA 1
ATOM 778 C C . GLY A 1 99 ? 17.470 -7.595 -6.008 1.00 90.12 99 GLY A C 1
ATOM 779 O O . GLY A 1 99 ? 17.296 -8.415 -6.913 1.00 90.12 99 GLY A O 1
ATOM 780 N N . ARG A 1 100 ? 18.677 -7.363 -5.493 1.00 88.50 100 ARG A N 1
ATOM 781 C CA . ARG A 1 100 ? 19.882 -8.136 -5.838 1.00 88.50 100 ARG A CA 1
ATOM 782 C C . ARG A 1 100 ? 20.498 -8.726 -4.581 1.00 88.50 100 ARG A C 1
ATOM 784 O O . ARG A 1 100 ? 20.221 -8.248 -3.490 1.00 88.50 100 ARG A O 1
ATOM 791 N N . LEU A 1 101 ? 21.371 -9.722 -4.724 1.00 90.12 101 LEU A N 1
ATOM 792 C CA . LEU A 1 101 ? 22.052 -10.321 -3.572 1.00 90.12 101 LEU A CA 1
ATOM 793 C C . LEU A 1 101 ? 22.878 -9.282 -2.798 1.00 90.12 101 LEU A C 1
ATOM 795 O O . LEU A 1 101 ? 22.915 -9.304 -1.573 1.00 90.12 101 LEU A O 1
ATOM 799 N N . GLU A 1 102 ? 23.507 -8.355 -3.517 1.00 91.06 102 GLU A N 1
ATOM 800 C CA . GLU A 1 102 ? 24.312 -7.275 -2.948 1.00 91.06 102 GLU A CA 1
ATOM 801 C C . GLU A 1 102 ? 23.464 -6.104 -2.433 1.00 91.06 102 GLU A C 1
ATOM 803 O O . GLU A 1 102 ? 23.988 -5.219 -1.758 1.00 91.06 102 GLU A O 1
ATOM 808 N N . SER A 1 103 ? 22.177 -6.051 -2.791 1.00 88.88 103 SER A N 1
ATOM 809 C CA . SER A 1 103 ? 21.264 -4.960 -2.427 1.00 88.88 103 SER A CA 1
ATOM 810 C C . SER A 1 103 ? 19.801 -5.442 -2.395 1.00 88.88 103 SER A C 1
ATOM 812 O O . SER A 1 103 ? 19.005 -5.097 -3.284 1.00 88.88 103 SER A O 1
ATOM 814 N N . PRO A 1 104 ? 19.438 -6.311 -1.433 1.00 88.44 104 PRO A N 1
ATOM 815 C CA . PRO A 1 104 ? 18.096 -6.888 -1.335 1.00 88.44 104 PRO A CA 1
ATOM 816 C C . PRO A 1 104 ? 17.020 -5.848 -0.991 1.00 88.44 104 PRO A C 1
ATOM 818 O O . PRO A 1 104 ? 15.856 -6.018 -1.342 1.00 88.44 104 PRO A O 1
ATOM 821 N N . GLU A 1 105 ? 17.396 -4.734 -0.364 1.00 87.81 105 GLU A N 1
ATOM 822 C CA . GLU A 1 105 ? 16.514 -3.625 0.008 1.00 87.81 105 GLU A CA 1
ATOM 823 C C . GLU A 1 105 ? 15.910 -2.875 -1.190 1.00 87.81 105 GLU A C 1
ATOM 825 O O . GLU A 1 105 ? 14.989 -2.077 -1.024 1.00 87.81 105 GLU A O 1
ATOM 830 N N . PHE A 1 106 ? 16.418 -3.119 -2.401 1.00 87.50 106 PHE A N 1
ATOM 831 C CA . PHE A 1 106 ? 15.854 -2.578 -3.639 1.00 87.50 106 PHE A CA 1
ATOM 832 C C . PHE A 1 106 ? 14.803 -3.490 -4.280 1.00 87.50 106 PHE A C 1
ATOM 834 O O . PHE A 1 106 ? 14.393 -3.244 -5.417 1.00 87.50 106 PHE A O 1
ATOM 841 N N . GLY A 1 107 ? 14.367 -4.532 -3.568 1.00 91.81 107 GLY A N 1
ATOM 842 C CA . GLY A 1 107 ? 13.159 -5.268 -3.909 1.00 91.81 107 GLY A CA 1
ATOM 843 C C . GLY A 1 107 ? 11.894 -4.421 -3.758 1.00 91.81 107 GLY A C 1
ATOM 844 O O . GLY A 1 107 ? 11.878 -3.383 -3.094 1.00 91.81 107 GLY A O 1
ATOM 845 N N . ALA A 1 108 ? 10.823 -4.872 -4.397 1.00 95.12 108 ALA A N 1
ATOM 846 C CA . ALA A 1 108 ? 9.523 -4.238 -4.330 1.00 95.12 108 ALA A CA 1
ATOM 847 C C . ALA A 1 108 ? 8.740 -4.702 -3.096 1.00 95.12 108 ALA A C 1
ATOM 849 O O . ALA A 1 108 ? 8.769 -5.870 -2.707 1.00 95.12 108 ALA A O 1
ATOM 850 N N . THR A 1 109 ? 7.969 -3.783 -2.525 1.00 95.38 109 THR A N 1
ATOM 851 C CA . THR A 1 109 ? 6.964 -4.061 -1.501 1.00 95.38 109 THR A CA 1
ATOM 852 C C . THR A 1 109 ? 5.589 -4.156 -2.155 1.00 95.38 109 THR A C 1
ATOM 854 O O . THR A 1 109 ? 5.143 -3.226 -2.829 1.00 95.38 109 THR A O 1
ATOM 857 N N . LEU A 1 110 ? 4.891 -5.272 -1.940 1.00 94.94 110 LEU A N 1
ATOM 858 C CA . LEU A 1 110 ? 3.535 -5.480 -2.449 1.00 94.94 110 LEU A CA 1
ATOM 859 C C . LEU A 1 110 ? 2.495 -5.069 -1.401 1.00 94.94 110 LEU A C 1
ATOM 861 O O . LEU A 1 110 ? 2.503 -5.573 -0.279 1.00 94.94 110 LEU A O 1
ATOM 865 N N . LEU A 1 111 ? 1.568 -4.190 -1.782 1.00 95.06 111 LEU A N 1
ATOM 866 C CA . LEU A 1 111 ? 0.383 -3.845 -1.000 1.00 95.06 111 LEU A CA 1
ATOM 867 C C . LEU A 1 111 ? -0.817 -4.574 -1.605 1.00 95.06 111 LEU A C 1
ATOM 869 O O . LEU A 1 111 ? -1.407 -4.114 -2.584 1.00 95.06 111 LEU A O 1
ATOM 873 N N . ILE A 1 112 ? -1.160 -5.719 -1.019 1.00 93.94 112 ILE A N 1
ATOM 874 C CA . ILE A 1 112 ? -2.222 -6.600 -1.512 1.00 93.94 112 ILE A CA 1
ATOM 875 C C . ILE A 1 112 ? -3.501 -6.332 -0.720 1.00 93.94 112 ILE A C 1
ATOM 877 O O . ILE A 1 112 ? -3.563 -6.587 0.483 1.00 93.94 112 ILE A O 1
ATOM 881 N N . ALA A 1 113 ? -4.533 -5.825 -1.387 1.00 92.56 113 ALA A N 1
ATOM 882 C CA . ALA A 1 113 ? -5.862 -5.730 -0.801 1.00 92.56 113 ALA A CA 1
ATOM 883 C C . ALA A 1 113 ? -6.560 -7.091 -0.899 1.00 92.56 113 ALA A C 1
ATOM 885 O O . ALA A 1 113 ? -6.704 -7.629 -1.992 1.00 92.56 113 ALA A O 1
ATOM 886 N N . VAL A 1 114 ? -7.001 -7.638 0.231 1.00 90.69 114 VAL A N 1
ATOM 887 C CA . VAL A 1 114 ? -7.732 -8.911 0.294 1.00 90.69 114 VAL A CA 1
ATOM 888 C C . VAL A 1 114 ? -9.105 -8.691 0.918 1.00 90.69 114 VAL A C 1
ATOM 890 O O . VAL A 1 114 ? -9.255 -7.848 1.801 1.00 90.69 114 VAL A O 1
ATOM 893 N N . GLU A 1 115 ? -10.111 -9.451 0.481 1.00 81.50 115 GLU A N 1
ATOM 894 C CA . GLU A 1 115 ? -11.458 -9.376 1.068 1.00 81.50 115 GLU A CA 1
ATOM 895 C C . GLU A 1 115 ? -11.492 -9.924 2.503 1.00 81.50 115 GLU A C 1
ATOM 897 O O . GLU A 1 115 ? -12.233 -9.419 3.347 1.00 81.50 115 GLU A O 1
ATOM 902 N N . LYS A 1 116 ? -10.669 -10.942 2.791 1.00 70.56 116 LYS A N 1
ATOM 903 C CA . LYS A 1 116 ? -10.472 -11.518 4.124 1.00 70.56 116 LYS A CA 1
ATOM 904 C C . LYS A 1 116 ? -9.041 -12.014 4.293 1.00 70.56 116 LYS A C 1
ATOM 906 O O . LYS A 1 116 ? -8.513 -12.701 3.424 1.00 70.56 116 LYS A O 1
ATOM 911 N N . SER A 1 117 ? -8.452 -11.722 5.445 1.00 61.78 117 SER A N 1
ATOM 912 C CA . SER A 1 117 ? -7.257 -12.393 5.947 1.00 61.78 117 SER A CA 1
ATOM 913 C C . SER A 1 117 ? -7.683 -13.405 7.010 1.00 61.78 117 SER A C 1
ATOM 915 O O . SER A 1 117 ? -7.789 -13.088 8.192 1.00 61.78 117 SER A O 1
ATOM 917 N N . GLU A 1 118 ? -7.980 -14.636 6.603 1.00 58.00 118 GLU A N 1
ATOM 918 C CA . GLU A 1 118 ? -8.040 -15.728 7.575 1.00 58.00 118 GLU A CA 1
ATOM 919 C C . GLU A 1 118 ? -6.603 -16.193 7.846 1.00 58.00 118 GLU A C 1
ATOM 921 O O . GLU A 1 118 ? -5.830 -16.347 6.894 1.00 58.00 118 GLU A O 1
ATOM 926 N N . PRO A 1 119 ? -6.192 -16.384 9.114 1.00 56.03 119 PRO A N 1
ATOM 927 C CA . PRO A 1 119 ? -4.919 -17.030 9.385 1.00 56.03 119 PRO A CA 1
ATOM 928 C C . PRO A 1 119 ? -4.966 -18.408 8.728 1.00 56.03 119 PRO A C 1
ATOM 930 O O . PRO A 1 119 ? -5.898 -19.178 8.967 1.00 56.03 119 PRO A O 1
ATOM 933 N N . ALA A 1 120 ? -3.990 -18.698 7.864 1.00 49.75 120 ALA A N 1
ATOM 934 C CA . ALA A 1 120 ? -3.900 -20.006 7.236 1.00 49.75 120 ALA A CA 1
ATOM 935 C C . ALA A 1 120 ? -3.936 -21.083 8.337 1.00 49.75 120 ALA A C 1
ATOM 937 O O . ALA A 1 120 ? -3.267 -20.914 9.364 1.00 49.75 120 ALA A O 1
ATOM 938 N N . PRO A 1 121 ? -4.721 -22.163 8.174 1.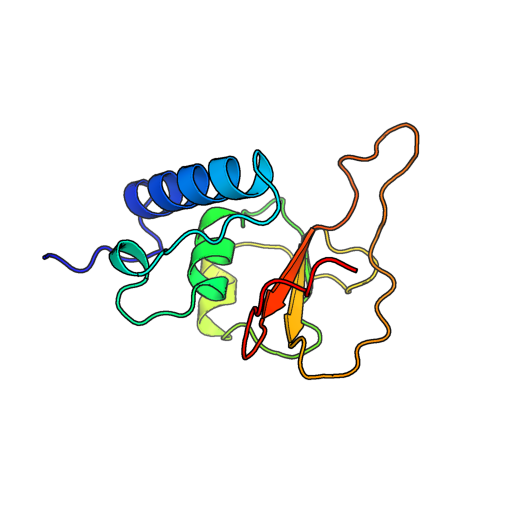00 45.81 121 PR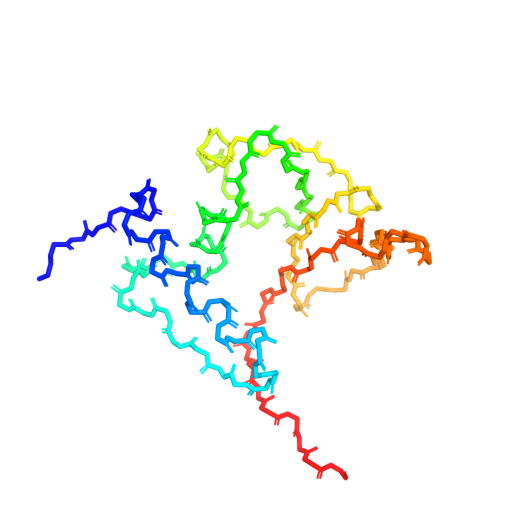O A N 1
ATOM 939 C CA . PRO A 1 121 ? -4.714 -23.243 9.148 1.00 45.81 121 PRO A CA 1
ATOM 940 C C . PRO A 1 121 ? -3.282 -23.769 9.279 1.00 45.81 121 PRO A C 1
ATOM 942 O O . PRO A 1 121 ? -2.628 -24.013 8.264 1.00 45.81 121 PRO A O 1
ATOM 945 N N . CYS A 1 122 ? -2.793 -23.931 10.514 1.00 45.12 122 CYS A N 1
ATOM 946 C CA . CYS A 1 122 ? -1.561 -24.679 10.756 1.00 45.12 122 CYS A CA 1
ATOM 947 C C . CYS A 1 122 ? -1.736 -26.071 10.137 1.00 45.12 122 CYS A C 1
ATOM 949 O O . CYS A 1 122 ? -2.554 -26.852 10.631 1.00 45.12 122 CYS A O 1
ATOM 951 N N . GLN A 1 123 ? -1.021 -26.343 9.045 1.00 40.78 123 GLN A N 1
ATOM 952 C CA . GLN A 1 123 ? -0.808 -27.699 8.545 1.00 40.78 123 GLN A CA 1
ATOM 953 C C . GLN A 1 123 ? 0.377 -28.323 9.273 1.00 40.78 123 GLN A C 1
ATOM 955 O O . GLN A 1 123 ? 1.376 -27.597 9.489 1.00 40.78 123 GLN A O 1
#

pLDDT: mean 88.13, std 12.37, range [40.78, 97.69]

Radius of gyration: 15.03 Å; chains: 1; bounding box: 38×43×32 Å